Protein AF-A0A087L2G9-F1 (afdb_monomer_lite)

Foldseek 3Di:
DDPLLVVLLPDALVLLLQLLVCCLVPVASDPPDPDHRLVSNLSSLVSNCVHPVPVSLVSLVSLLPRDPRRDLQSVLVSLVVCCVPPVPVSVVSCVVCVVPRDPSNNVSVVVVVVVLCPPPVNVCVVVVVVVVVVVVVVVVVVVVD

Secondary structure (DSSP, 8-state):
--HHHHHHHTS-HHHHHHHHHHHHHHS-SSTT--S-HHHHHHHHHHHHHTT-HHHHHHHHHHHHH-SSS--HHHHHHHHHHHHHH-HHHHHHHHHHHGGG--HHHHHHHHHHHHHHHH-HHHHHHHHHHHHHHHHHHHHHHHHT-

pLDDT: mean 87.47, std 14.45, range [47.81, 98.44]

Sequence (145 aa):
MDELLSFYNKKSASDLIKHLDSFLDNGYLEENSFEYPNDEAFYCLLSLSSKDQKSFNIYNKKILDDKKFSSDYLKSTCLESLYFHDQREFFDYVNNNLRGMGAPTLSKFLDILIFISTEESVREFFVNNQYSINKKVQMLKKISR

Structure (mmCIF, N/CA/C/O backbone):
data_AF-A0A087L2G9-F1
#
_entry.id   AF-A0A087L2G9-F1
#
loop_
_atom_site.group_PDB
_atom_site.id
_atom_site.type_symbol
_atom_site.label_atom_id
_atom_site.label_alt_id
_atom_site.label_comp_id
_atom_site.label_asym_id
_atom_site.label_entity_id
_atom_site.label_seq_id
_atom_site.pdbx_PDB_ins_code
_atom_site.Cartn_x
_atom_site.Cartn_y
_atom_site.Cartn_z
_atom_site.occupancy
_atom_site.B_iso_or_equiv
_atom_site.auth_seq_id
_atom_site.auth_comp_id
_atom_site.auth_asym_id
_atom_site.auth_atom_id
_atom_site.pdbx_PDB_model_num
ATOM 1 N N . MET A 1 1 ? 16.934 16.246 -3.114 1.00 54.00 1 MET A N 1
ATOM 2 C CA . MET A 1 1 ? 15.638 15.741 -3.612 1.00 54.00 1 MET A CA 1
ATOM 3 C C . MET A 1 1 ? 15.910 14.333 -4.085 1.00 54.00 1 MET A C 1
ATOM 5 O O . MET A 1 1 ? 16.899 14.171 -4.783 1.00 54.00 1 MET A O 1
ATOM 9 N N . ASP A 1 2 ? 15.136 13.355 -3.626 1.00 81.38 2 ASP A N 1
ATOM 10 C CA . ASP A 1 2 ? 15.371 11.942 -3.935 1.00 81.38 2 ASP A CA 1
ATOM 11 C C . ASP A 1 2 ? 15.306 11.695 -5.455 1.00 81.38 2 ASP A C 1
ATOM 13 O O . ASP A 1 2 ? 14.379 12.175 -6.123 1.00 81.38 2 ASP A O 1
ATOM 17 N N . GLU A 1 3 ? 16.316 11.026 -6.013 1.00 88.06 3 GLU A N 1
ATOM 18 C CA . GLU A 1 3 ? 16.450 10.802 -7.457 1.00 88.06 3 GLU A CA 1
ATOM 19 C C . GLU A 1 3 ? 15.306 9.930 -7.990 1.00 88.06 3 GLU A C 1
ATOM 21 O O . GLU A 1 3 ? 14.757 10.230 -9.057 1.00 88.06 3 GLU A O 1
ATOM 26 N N . LEU A 1 4 ? 14.852 8.952 -7.197 1.00 88.81 4 LEU A N 1
ATOM 27 C CA . LEU A 1 4 ? 13.727 8.079 -7.539 1.00 88.81 4 LEU A CA 1
ATOM 28 C C . LEU A 1 4 ? 12.412 8.846 -7.604 1.00 88.81 4 LEU A C 1
ATOM 30 O O . LEU A 1 4 ? 11.654 8.727 -8.568 1.00 88.81 4 LEU A O 1
ATOM 34 N N . LEU A 1 5 ? 12.161 9.717 -6.627 1.00 90.31 5 LEU A N 1
ATOM 35 C CA . LEU A 1 5 ? 10.961 10.549 -6.635 1.00 90.31 5 LEU A CA 1
ATOM 36 C C . LEU A 1 5 ? 10.946 11.499 -7.844 1.00 90.31 5 LEU A C 1
ATOM 38 O O . LEU A 1 5 ? 9.906 11.706 -8.469 1.00 90.31 5 LEU A O 1
ATOM 42 N N . SER A 1 6 ? 12.099 12.071 -8.206 1.00 92.50 6 SER A N 1
ATOM 43 C CA . SER A 1 6 ? 12.229 12.911 -9.405 1.00 92.50 6 SER A CA 1
ATOM 44 C C . SER A 1 6 ? 11.961 12.124 -10.691 1.00 92.50 6 SER A C 1
ATOM 46 O O . SER A 1 6 ? 11.300 12.635 -11.601 1.00 92.50 6 SER A O 1
ATOM 48 N N . PHE A 1 7 ? 12.436 10.879 -10.766 1.00 93.50 7 PHE A N 1
ATOM 49 C CA . PHE A 1 7 ? 12.186 9.979 -11.888 1.00 93.50 7 PHE A CA 1
ATOM 50 C C . PHE A 1 7 ? 10.691 9.677 -12.050 1.00 93.50 7 PHE A C 1
ATOM 52 O O . PHE A 1 7 ? 10.121 9.963 -13.108 1.00 93.50 7 PHE A O 1
ATOM 59 N N . TYR A 1 8 ? 10.027 9.195 -10.996 1.00 95.12 8 TYR A N 1
ATOM 60 C CA . TYR A 1 8 ? 8.611 8.821 -11.055 1.00 95.12 8 TYR A CA 1
ATOM 61 C C . TYR A 1 8 ? 7.677 10.031 -11.219 1.00 95.12 8 TYR A C 1
ATOM 63 O O . TYR A 1 8 ? 6.667 9.947 -11.921 1.00 95.12 8 TYR A O 1
ATOM 71 N N . ASN A 1 9 ? 8.043 11.213 -10.714 1.00 95.12 9 ASN A N 1
ATOM 72 C CA . ASN A 1 9 ? 7.237 12.424 -10.904 1.00 95.12 9 ASN A CA 1
ATOM 73 C C . ASN A 1 9 ? 7.125 12.875 -12.368 1.00 95.12 9 ASN A C 1
ATOM 75 O O . ASN A 1 9 ? 6.142 13.537 -12.725 1.00 95.12 9 ASN A O 1
ATOM 79 N N . LYS A 1 10 ? 8.091 12.511 -13.221 1.00 96.06 10 LYS A N 1
ATOM 80 C CA . LYS A 1 10 ? 8.063 12.806 -14.664 1.00 96.06 10 LYS A CA 1
ATOM 81 C C . LYS A 1 10 ? 7.139 11.869 -15.446 1.00 96.06 10 LYS A C 1
ATOM 83 O O . LYS A 1 10 ? 6.770 12.198 -16.570 1.00 96.06 10 LYS A O 1
ATOM 88 N N . LYS A 1 11 ? 6.765 10.720 -14.876 1.00 96.50 11 LYS A N 1
ATOM 89 C CA . LYS A 1 11 ? 5.900 9.728 -15.524 1.00 96.50 11 LYS A CA 1
ATOM 90 C C . LYS A 1 11 ? 4.436 10.187 -15.518 1.00 96.50 11 LYS A C 1
ATOM 92 O O . LYS A 1 11 ? 3.995 10.951 -14.650 1.00 96.50 11 LYS A O 1
ATOM 97 N N . SER A 1 12 ? 3.672 9.720 -16.504 1.00 98.12 12 SER A N 1
ATOM 98 C CA . SER A 1 12 ? 2.218 9.908 -16.534 1.00 98.12 12 SER A CA 1
ATOM 99 C C . SER A 1 12 ? 1.528 8.976 -15.528 1.00 98.12 12 SER A C 1
ATOM 101 O O . SER A 1 12 ? 2.100 7.964 -15.128 1.00 98.12 12 SER A O 1
ATOM 103 N N . ALA A 1 13 ? 0.280 9.270 -15.146 1.00 97.94 13 ALA A N 1
ATOM 104 C CA . ALA A 1 13 ? -0.486 8.373 -14.273 1.00 97.94 13 ALA A CA 1
ATOM 105 C C . ALA A 1 13 ? -0.615 6.959 -14.870 1.00 97.94 13 ALA A C 1
ATOM 107 O O . ALA A 1 13 ? -0.444 5.975 -14.159 1.00 97.94 13 ALA A O 1
ATOM 108 N N . SER A 1 14 ? -0.835 6.847 -16.186 1.00 98.25 14 SER A N 1
ATOM 109 C CA . SER A 1 14 ? -0.918 5.550 -16.865 1.00 98.25 14 SER A CA 1
ATOM 110 C C . SER A 1 14 ? 0.393 4.769 -16.846 1.00 98.25 14 SER A C 1
ATOM 112 O O . SER A 1 14 ? 0.358 3.544 -16.791 1.00 98.25 14 SER A O 1
ATOM 114 N N . ASP A 1 15 ? 1.543 5.446 -16.885 1.00 98.06 15 ASP A N 1
ATOM 115 C CA . ASP A 1 15 ? 2.839 4.765 -16.802 1.00 98.06 15 ASP A CA 1
ATOM 116 C C . ASP A 1 15 ? 3.104 4.272 -15.379 1.00 98.06 15 ASP A C 1
ATOM 118 O O . ASP A 1 15 ? 3.505 3.129 -15.195 1.00 98.06 15 ASP A O 1
ATOM 122 N N . LEU A 1 16 ? 2.804 5.094 -14.367 1.00 98.44 16 LEU A N 1
ATOM 123 C CA . LEU A 1 16 ? 2.916 4.701 -12.958 1.00 98.44 16 LEU A CA 1
ATOM 124 C C . LEU A 1 16 ? 2.052 3.472 -12.641 1.00 98.44 16 LEU A C 1
ATOM 126 O O . LEU A 1 16 ? 2.508 2.550 -11.973 1.00 98.44 16 LEU A O 1
ATOM 130 N N . ILE A 1 17 ? 0.829 3.428 -13.173 1.00 98.44 17 ILE A N 1
ATOM 131 C CA . ILE A 1 17 ? -0.076 2.276 -13.058 1.00 98.44 17 ILE A CA 1
ATOM 132 C C . ILE A 1 17 ? 0.566 1.012 -13.646 1.00 98.44 17 ILE A C 1
ATOM 134 O O . ILE A 1 17 ? 0.591 -0.016 -12.977 1.00 98.44 17 ILE A O 1
ATOM 138 N N . LYS A 1 18 ? 1.157 1.091 -14.848 1.00 98.25 18 LYS A N 1
ATOM 139 C CA . LYS A 1 18 ? 1.849 -0.054 -15.468 1.00 98.25 18 LYS A CA 1
ATOM 140 C C . LYS A 1 18 ? 3.025 -0.551 -14.628 1.00 98.25 18 LYS A C 1
ATOM 142 O O . LYS A 1 18 ? 3.210 -1.758 -14.506 1.00 98.25 18 LYS A O 1
ATOM 147 N N . HIS A 1 19 ? 3.807 0.359 -14.048 1.00 97.94 19 HIS A N 1
ATOM 148 C CA . HIS A 1 19 ? 4.914 -0.018 -13.168 1.00 97.94 19 HIS A CA 1
ATOM 149 C C . HIS A 1 19 ? 4.418 -0.724 -11.899 1.00 97.94 19 HIS A C 1
ATOM 151 O O . HIS A 1 19 ? 4.982 -1.742 -11.507 1.00 97.94 19 HIS A O 1
ATOM 157 N N . LEU A 1 20 ? 3.336 -0.236 -11.286 1.00 98.31 20 LEU A N 1
ATOM 158 C CA . LEU A 1 20 ? 2.748 -0.869 -10.101 1.00 98.31 20 LEU A CA 1
ATOM 159 C C . LEU A 1 20 ? 2.082 -2.215 -10.412 1.00 98.31 20 LEU A C 1
ATOM 161 O O . LEU A 1 20 ? 2.140 -3.118 -9.581 1.00 98.31 20 LEU A O 1
ATOM 165 N N . ASP A 1 21 ? 1.481 -2.379 -11.593 1.00 98.19 21 ASP A N 1
ATOM 166 C CA . ASP A 1 21 ? 1.007 -3.691 -12.047 1.00 98.19 21 ASP A CA 1
ATOM 167 C C . ASP A 1 21 ? 2.181 -4.665 -12.211 1.00 98.19 21 ASP A C 1
ATOM 169 O O . ASP A 1 21 ? 2.136 -5.762 -11.658 1.00 98.19 21 ASP A O 1
ATOM 173 N N . SER A 1 22 ? 3.280 -4.241 -12.853 1.00 97.88 22 SER A N 1
ATOM 174 C CA . SER A 1 22 ? 4.496 -5.064 -12.944 1.00 97.88 22 SER A CA 1
ATOM 175 C C . SER A 1 22 ? 5.034 -5.445 -11.566 1.00 97.88 22 SER A C 1
ATOM 177 O O . SER A 1 22 ? 5.431 -6.589 -11.359 1.00 97.88 22 SER A O 1
ATOM 179 N N . PHE A 1 23 ? 5.018 -4.523 -10.603 1.00 98.19 23 PHE A N 1
ATOM 180 C CA . PHE A 1 23 ? 5.453 -4.819 -9.242 1.00 98.19 23 PHE A CA 1
ATOM 181 C C . PHE A 1 23 ? 4.604 -5.918 -8.591 1.00 98.19 23 PHE A C 1
ATOM 183 O O . PHE A 1 23 ? 5.152 -6.846 -8.001 1.00 98.19 23 PHE A O 1
ATOM 190 N N . LEU A 1 24 ? 3.279 -5.846 -8.724 1.00 97.56 24 LEU A N 1
ATOM 191 C CA . LEU A 1 24 ? 2.368 -6.836 -8.142 1.00 97.56 24 LEU A CA 1
ATOM 192 C C . LEU A 1 24 ? 2.442 -8.200 -8.845 1.00 97.56 24 LEU A C 1
ATOM 194 O O . LEU A 1 24 ? 2.249 -9.231 -8.197 1.00 97.56 24 LEU A O 1
ATOM 198 N N . ASP A 1 25 ? 2.745 -8.215 -10.142 1.00 96.94 25 ASP A N 1
ATOM 199 C CA . ASP A 1 25 ? 2.833 -9.446 -10.928 1.00 96.94 25 ASP A CA 1
ATOM 200 C C . ASP A 1 25 ? 4.210 -10.119 -10.819 1.00 96.94 25 ASP A C 1
ATOM 202 O O . ASP A 1 25 ? 4.293 -11.348 -10.717 1.00 96.94 25 ASP A O 1
ATOM 206 N N . ASN A 1 26 ? 5.284 -9.323 -10.796 1.00 96.94 26 ASN A N 1
ATOM 207 C CA . ASN A 1 26 ? 6.661 -9.790 -10.987 1.00 96.94 26 ASN A CA 1
ATOM 208 C C . ASN A 1 26 ? 7.604 -9.485 -9.811 1.00 96.94 26 ASN A C 1
ATOM 210 O O . ASN A 1 26 ? 8.712 -10.017 -9.765 1.00 96.94 26 ASN A O 1
ATOM 214 N N . GLY A 1 27 ? 7.204 -8.626 -8.872 1.00 95.75 27 GLY A N 1
ATOM 215 C CA . GLY A 1 27 ? 8.046 -8.179 -7.760 1.00 95.75 27 GLY A CA 1
ATOM 216 C C . GLY A 1 27 ? 9.052 -7.079 -8.115 1.00 95.75 27 GLY A C 1
ATOM 217 O O . GLY A 1 27 ? 9.886 -6.749 -7.276 1.00 95.75 27 GLY A O 1
ATOM 218 N N . TYR A 1 28 ? 8.977 -6.500 -9.319 1.00 96.31 28 TYR A N 1
ATOM 219 C CA . TYR A 1 28 ? 9.804 -5.374 -9.775 1.00 96.31 28 TYR A CA 1
ATOM 220 C C . TYR A 1 28 ? 9.012 -4.398 -10.659 1.00 96.31 28 TYR A C 1
ATOM 222 O O . TYR A 1 28 ? 8.078 -4.795 -11.361 1.00 96.31 28 TYR A O 1
ATOM 230 N N . LEU A 1 29 ? 9.395 -3.115 -10.649 1.00 96.69 29 LEU A N 1
ATOM 231 C CA . LEU A 1 29 ? 8.761 -2.071 -11.471 1.00 96.69 29 LEU A CA 1
ATOM 232 C C . LEU A 1 29 ? 9.371 -2.002 -12.872 1.00 96.69 29 LEU A C 1
ATOM 234 O O . LEU A 1 29 ? 8.650 -1.782 -13.846 1.00 96.69 29 LEU A O 1
ATOM 238 N N . GLU A 1 30 ? 10.687 -2.193 -12.960 1.00 94.38 30 GLU A N 1
ATOM 239 C CA . GLU A 1 30 ? 11.440 -2.352 -14.201 1.00 94.38 30 GLU A CA 1
ATOM 240 C C . GLU A 1 30 ? 12.445 -3.500 -14.044 1.00 94.38 30 GLU A C 1
ATOM 242 O O . GLU A 1 30 ? 13.166 -3.574 -13.054 1.00 94.38 30 GLU A O 1
ATOM 247 N N . GLU A 1 31 ? 12.499 -4.401 -15.028 1.00 92.19 31 GLU A N 1
ATOM 248 C CA . GLU A 1 31 ? 13.316 -5.628 -14.975 1.00 92.19 31 GLU A CA 1
ATOM 249 C C . GLU A 1 31 ? 14.819 -5.341 -14.841 1.00 92.19 31 GLU A C 1
ATOM 251 O O . GLU A 1 31 ? 15.550 -6.089 -14.200 1.00 92.19 31 GLU A O 1
ATOM 256 N N . ASN A 1 32 ? 15.274 -4.230 -15.426 1.00 92.62 32 ASN A N 1
ATOM 257 C CA . ASN A 1 32 ? 16.679 -3.823 -15.434 1.00 92.62 32 ASN A CA 1
ATOM 258 C C . ASN A 1 32 ? 17.007 -2.776 -14.358 1.00 92.62 32 ASN A C 1
ATOM 260 O O . ASN A 1 32 ? 18.052 -2.128 -14.437 1.00 92.62 32 ASN A O 1
ATOM 264 N N . SER A 1 33 ? 16.108 -2.562 -13.394 1.00 91.69 33 SER A N 1
ATOM 265 C CA . SER A 1 33 ? 16.370 -1.662 -12.275 1.00 91.69 33 SER A CA 1
ATOM 266 C C . SER A 1 33 ? 17.400 -2.271 -11.323 1.00 91.69 33 SER A C 1
ATOM 268 O O . SER A 1 33 ? 17.367 -3.464 -11.024 1.00 91.69 33 SER A O 1
ATOM 270 N N . PHE A 1 34 ? 18.315 -1.435 -10.832 1.00 91.69 34 PHE A N 1
ATOM 271 C CA . PHE A 1 34 ? 19.268 -1.803 -9.779 1.00 91.69 34 PHE A CA 1
ATOM 272 C C . PHE A 1 34 ? 18.787 -1.389 -8.381 1.00 91.69 34 PHE A C 1
ATOM 274 O O . PHE A 1 34 ? 19.482 -1.633 -7.395 1.00 91.69 34 PHE A O 1
ATOM 281 N N . GLU A 1 35 ? 17.622 -0.752 -8.303 1.00 93.50 35 GLU A N 1
ATOM 282 C CA . GLU A 1 35 ? 17.044 -0.220 -7.074 1.00 93.50 35 GLU A CA 1
ATOM 283 C C . GLU A 1 35 ? 16.217 -1.283 -6.349 1.00 93.50 35 GLU A C 1
ATOM 285 O O . GLU A 1 35 ? 15.795 -2.287 -6.929 1.00 93.50 35 GLU A O 1
ATOM 290 N N . TYR A 1 36 ? 15.968 -1.077 -5.054 1.00 94.19 36 TYR A N 1
ATOM 291 C CA . TYR A 1 36 ? 15.122 -1.994 -4.296 1.00 94.19 36 TYR A CA 1
ATOM 292 C C . TYR A 1 36 ? 13.655 -1.851 -4.734 1.00 94.19 36 TYR A C 1
ATOM 294 O O . TYR A 1 36 ? 13.075 -0.775 -4.571 1.00 94.19 36 TYR A O 1
ATOM 302 N N . PRO A 1 37 ? 12.986 -2.932 -5.187 1.00 95.81 37 PRO A N 1
ATOM 303 C CA . PRO A 1 37 ? 11.637 -2.830 -5.747 1.00 95.81 37 PRO A CA 1
ATOM 304 C C . PRO A 1 37 ? 10.584 -2.229 -4.815 1.00 95.81 37 PRO A C 1
ATOM 306 O O . PRO A 1 37 ? 9.644 -1.589 -5.273 1.00 95.81 37 PRO A O 1
ATOM 309 N N . ASN A 1 38 ? 10.722 -2.433 -3.502 1.00 96.12 38 ASN A N 1
ATOM 310 C CA . ASN A 1 38 ? 9.798 -1.867 -2.519 1.00 96.12 38 ASN A CA 1
ATOM 311 C C . ASN A 1 38 ? 9.966 -0.346 -2.373 1.00 96.12 38 ASN A C 1
ATOM 313 O O . ASN A 1 38 ? 8.967 0.355 -2.209 1.00 96.12 38 ASN A O 1
ATOM 317 N N . ASP A 1 39 ? 11.196 0.162 -2.475 1.00 94.88 39 ASP A N 1
ATOM 318 C CA . ASP A 1 39 ? 11.477 1.600 -2.422 1.00 94.88 39 ASP A CA 1
ATOM 319 C C . ASP A 1 39 ? 10.976 2.268 -3.705 1.00 94.88 39 ASP A C 1
ATOM 321 O O . ASP A 1 39 ? 10.286 3.288 -3.673 1.00 94.88 39 ASP A O 1
ATOM 325 N N . GLU A 1 40 ? 11.219 1.630 -4.848 1.00 96.25 40 GLU A N 1
ATOM 326 C CA . GLU A 1 40 ? 10.664 2.065 -6.125 1.00 96.25 40 GLU A CA 1
ATOM 327 C C . GLU A 1 40 ? 9.130 2.068 -6.126 1.00 96.25 40 GLU A C 1
ATOM 329 O O . GLU A 1 40 ? 8.518 3.050 -6.551 1.00 96.25 40 GLU A O 1
ATOM 334 N N . ALA A 1 41 ? 8.492 1.013 -5.605 1.00 97.62 41 ALA A N 1
ATOM 335 C CA . ALA A 1 41 ? 7.039 0.944 -5.458 1.00 97.62 41 ALA A CA 1
ATOM 336 C C . ALA A 1 41 ? 6.509 2.089 -4.587 1.00 97.62 41 ALA A C 1
ATOM 338 O O . ALA A 1 41 ? 5.510 2.718 -4.945 1.00 97.62 41 ALA A O 1
ATOM 339 N N . PHE A 1 42 ? 7.193 2.398 -3.481 1.00 96.75 42 PHE A N 1
ATOM 340 C CA . PHE A 1 42 ? 6.852 3.523 -2.614 1.00 96.75 42 PHE A CA 1
ATOM 341 C C . PHE A 1 42 ? 6.901 4.856 -3.371 1.00 96.75 42 PHE A C 1
ATOM 343 O O . PHE A 1 42 ? 5.920 5.605 -3.354 1.00 96.75 42 PHE A O 1
ATOM 350 N N . TYR A 1 43 ? 7.991 5.151 -4.085 1.00 96.81 43 TYR A N 1
ATOM 351 C CA . TYR A 1 43 ? 8.105 6.403 -4.839 1.00 96.81 43 TYR A CA 1
ATOM 352 C C . TYR A 1 43 ? 7.121 6.475 -6.008 1.00 96.81 43 TYR A C 1
ATOM 354 O O . TYR A 1 43 ? 6.539 7.532 -6.255 1.00 96.81 43 TYR A O 1
ATOM 362 N N . CYS A 1 44 ? 6.868 5.354 -6.681 1.00 97.62 44 CYS A N 1
ATOM 363 C CA . CYS A 1 44 ? 5.878 5.262 -7.746 1.00 97.62 44 CYS A CA 1
ATOM 364 C C . CYS A 1 44 ? 4.453 5.532 -7.224 1.00 97.62 44 CYS A C 1
ATOM 366 O O . CYS A 1 44 ? 3.715 6.322 -7.822 1.00 97.62 44 CYS A O 1
ATOM 368 N N . LEU A 1 45 ? 4.078 4.955 -6.074 1.00 97.19 45 LEU A N 1
ATOM 369 C CA . LEU A 1 45 ? 2.820 5.256 -5.374 1.00 97.19 45 LEU A CA 1
ATOM 370 C C . LEU A 1 45 ? 2.733 6.725 -4.962 1.00 97.19 45 LEU A C 1
ATOM 372 O O . LEU A 1 45 ? 1.704 7.367 -5.181 1.00 97.19 45 LEU A O 1
ATOM 376 N N . LEU A 1 46 ? 3.805 7.267 -4.383 1.00 95.44 46 LEU A N 1
ATOM 377 C CA . LEU A 1 46 ? 3.846 8.656 -3.940 1.00 95.44 46 LEU A CA 1
ATOM 378 C C . LEU A 1 46 ? 3.635 9.609 -5.121 1.00 95.44 46 LEU A C 1
ATOM 380 O O . LEU A 1 46 ? 2.810 10.519 -5.038 1.00 95.44 46 LEU A O 1
ATOM 384 N N . SER A 1 47 ? 4.292 9.363 -6.255 1.00 97.12 47 SER A N 1
ATOM 385 C CA . SER A 1 47 ? 4.058 10.116 -7.488 1.00 97.12 47 SER A CA 1
ATOM 386 C C . SER A 1 47 ? 2.625 9.962 -8.003 1.00 97.12 47 SER A C 1
ATOM 388 O O . SER A 1 47 ? 2.041 10.949 -8.462 1.00 97.12 47 SER A O 1
ATOM 390 N N . LEU A 1 48 ? 2.030 8.766 -7.899 1.00 97.69 48 LEU A N 1
ATOM 391 C CA . LEU A 1 48 ? 0.654 8.508 -8.334 1.00 97.69 48 LEU A CA 1
ATOM 392 C C . LEU A 1 48 ? -0.367 9.293 -7.501 1.00 97.69 48 LEU A C 1
ATOM 394 O O . LEU A 1 48 ? -1.321 9.814 -8.079 1.00 97.69 48 LEU A O 1
ATOM 398 N N . SER A 1 49 ? -0.139 9.453 -6.191 1.00 95.25 49 SER A N 1
ATOM 399 C CA . SER A 1 49 ? -1.035 10.210 -5.296 1.00 95.25 49 SER A CA 1
ATOM 400 C C . SER A 1 49 ? -1.321 11.630 -5.804 1.00 95.25 49 SER A C 1
ATOM 402 O O . SER A 1 49 ? -2.454 12.099 -5.764 1.00 95.25 49 SER A O 1
ATOM 404 N N . SER A 1 50 ? -0.314 12.284 -6.391 1.00 94.81 50 SER A N 1
ATOM 405 C CA . SER A 1 50 ? -0.429 13.649 -6.920 1.00 94.81 50 SER A CA 1
ATOM 406 C C . SER A 1 50 ? -1.115 13.752 -8.289 1.00 94.81 50 SER A C 1
ATOM 408 O O . SER A 1 50 ? -1.418 14.857 -8.740 1.00 94.81 50 SER A O 1
ATOM 410 N N . LYS A 1 51 ? -1.334 12.623 -8.978 1.00 97.19 51 LYS A N 1
ATOM 411 C CA . LYS A 1 51 ? -1.799 12.581 -10.377 1.00 97.19 51 LYS A CA 1
ATOM 412 C C . LYS A 1 51 ? -3.155 11.901 -10.536 1.00 97.19 51 LYS A C 1
ATOM 414 O O . LYS A 1 51 ? -3.953 12.333 -11.361 1.00 97.19 51 LYS A O 1
ATOM 419 N N . ASP A 1 52 ? -3.404 10.840 -9.777 1.00 97.25 52 ASP A N 1
ATOM 420 C CA . ASP A 1 52 ? -4.655 10.089 -9.797 1.00 97.25 52 ASP A CA 1
ATOM 421 C C . ASP A 1 52 ? -4.914 9.470 -8.418 1.00 97.25 52 ASP A C 1
ATOM 423 O O . ASP A 1 52 ? -4.508 8.345 -8.114 1.00 97.25 52 ASP A O 1
ATOM 427 N N . GLN A 1 53 ? -5.640 10.220 -7.587 1.00 94.06 53 GLN A N 1
ATOM 428 C CA . GLN A 1 53 ? -6.002 9.805 -6.234 1.00 94.06 53 GLN A CA 1
ATOM 429 C C . GLN A 1 53 ? -6.828 8.510 -6.216 1.00 94.06 53 GLN A C 1
ATOM 431 O O . GLN A 1 53 ? -6.701 7.702 -5.294 1.00 94.06 53 GLN A O 1
ATOM 436 N N . LYS A 1 54 ? -7.682 8.287 -7.224 1.00 95.19 54 LYS A N 1
ATOM 437 C CA . LYS A 1 54 ? -8.533 7.094 -7.274 1.00 95.19 54 LYS A CA 1
ATOM 438 C C . LYS A 1 54 ? -7.674 5.853 -7.481 1.00 95.19 54 LYS A C 1
ATOM 440 O O . LYS A 1 54 ? -7.827 4.879 -6.745 1.00 95.19 54 LYS A O 1
ATOM 445 N N . SER A 1 55 ? -6.765 5.899 -8.452 1.00 97.00 55 SER A N 1
ATOM 446 C CA . SER A 1 55 ? -5.831 4.800 -8.701 1.00 97.00 55 SER A CA 1
ATOM 447 C C . SER A 1 55 ? -4.872 4.614 -7.528 1.00 97.00 55 SER A C 1
ATOM 449 O O . SER A 1 55 ? -4.685 3.484 -7.088 1.00 97.00 55 SER A O 1
ATOM 451 N N . PHE A 1 56 ? -4.353 5.693 -6.938 1.00 96.31 56 PHE A N 1
ATOM 452 C CA . PHE A 1 56 ? -3.538 5.619 -5.722 1.00 96.31 56 PHE A CA 1
ATOM 453 C C . PHE A 1 56 ? -4.237 4.838 -4.597 1.00 96.31 56 PHE A C 1
ATOM 455 O O . PHE A 1 56 ? -3.658 3.903 -4.041 1.00 96.31 56 PHE A O 1
ATOM 462 N N . ASN A 1 57 ? -5.507 5.139 -4.306 1.00 93.94 57 ASN A N 1
ATOM 463 C CA . ASN A 1 57 ? -6.272 4.410 -3.289 1.00 93.94 57 ASN A CA 1
ATOM 464 C C . ASN A 1 57 ? -6.442 2.921 -3.644 1.00 93.94 57 ASN A C 1
ATOM 466 O O . ASN A 1 57 ? -6.354 2.064 -2.768 1.00 93.94 57 ASN A O 1
ATOM 470 N N . ILE A 1 58 ? -6.662 2.598 -4.924 1.00 95.81 58 ILE A N 1
ATOM 471 C CA . ILE A 1 58 ? -6.770 1.208 -5.395 1.00 95.81 58 ILE A CA 1
ATOM 472 C C . ILE A 1 58 ? -5.454 0.453 -5.175 1.00 95.81 58 ILE A C 1
ATOM 474 O O . ILE A 1 58 ? -5.476 -0.667 -4.666 1.00 95.81 58 ILE A O 1
ATOM 478 N N . TYR A 1 59 ? -4.311 1.046 -5.527 1.00 97.38 59 TYR A N 1
ATOM 479 C CA . TYR A 1 59 ? -3.020 0.366 -5.397 1.00 97.38 59 TYR A CA 1
ATOM 480 C C . TYR A 1 59 ? -2.562 0.215 -3.949 1.00 97.38 59 TYR A C 1
ATOM 482 O O . TYR A 1 59 ? -2.010 -0.831 -3.624 1.00 97.38 59 TYR A O 1
ATOM 490 N N . ASN A 1 60 ? -2.864 1.170 -3.062 1.00 96.44 60 ASN A N 1
ATOM 491 C CA . ASN A 1 60 ? -2.616 0.981 -1.627 1.00 96.44 60 ASN A CA 1
ATOM 492 C C . ASN A 1 60 ? -3.298 -0.290 -1.101 1.00 96.44 60 ASN A C 1
ATOM 494 O O . ASN A 1 60 ? -2.674 -1.069 -0.387 1.00 96.44 60 ASN A O 1
ATOM 498 N N . LYS A 1 61 ? -4.548 -0.549 -1.504 1.00 95.06 61 LYS A N 1
ATOM 499 C CA . LYS A 1 61 ? -5.260 -1.780 -1.124 1.00 95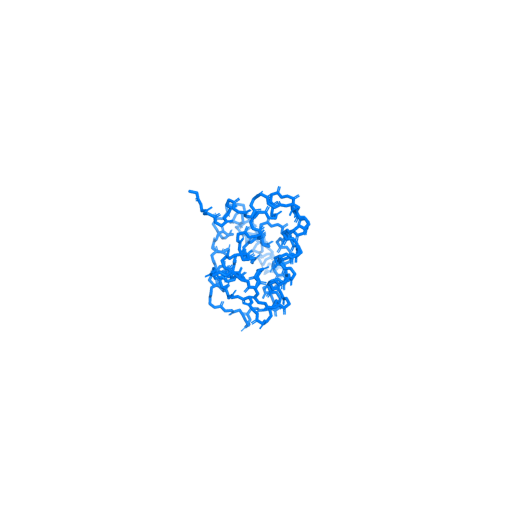.06 61 LYS A CA 1
ATOM 500 C C . LYS A 1 61 ? -4.636 -3.021 -1.742 1.00 95.06 61 LYS A C 1
ATOM 502 O O . LYS A 1 61 ? -4.374 -3.980 -1.030 1.00 95.06 61 LYS A O 1
ATOM 507 N N . LYS A 1 62 ? -4.353 -2.989 -3.050 1.00 96.56 62 LYS A N 1
ATOM 508 C CA . LYS A 1 62 ? -3.712 -4.119 -3.740 1.00 96.56 62 LYS A CA 1
ATOM 509 C C . LYS A 1 62 ? -2.394 -4.522 -3.065 1.00 96.56 62 LYS A C 1
ATOM 511 O O . LYS A 1 62 ? -2.135 -5.707 -2.920 1.00 96.56 62 LYS A O 1
ATOM 516 N N . ILE A 1 63 ? -1.591 -3.547 -2.640 1.00 97.06 63 ILE A N 1
ATOM 517 C CA . ILE A 1 63 ? -0.302 -3.772 -1.969 1.00 97.06 63 ILE A CA 1
ATOM 518 C C . ILE A 1 63 ? -0.486 -4.284 -0.537 1.00 97.06 63 ILE A C 1
ATOM 520 O O . ILE A 1 63 ? 0.244 -5.174 -0.104 1.00 97.06 63 ILE A O 1
ATOM 524 N N . LEU A 1 64 ? -1.474 -3.767 0.199 1.00 95.38 64 LEU A N 1
ATOM 525 C CA . LEU A 1 64 ? -1.838 -4.299 1.515 1.00 95.38 64 LEU A CA 1
ATOM 526 C C . LEU A 1 64 ? -2.232 -5.782 1.437 1.00 95.38 64 LEU A C 1
ATOM 528 O O . LEU A 1 64 ? -1.743 -6.595 2.227 1.00 95.38 64 LEU A O 1
ATOM 532 N N . ASP A 1 65 ? -3.054 -6.128 0.448 1.00 93.69 65 ASP A N 1
ATOM 533 C CA . ASP A 1 65 ? -3.565 -7.483 0.233 1.00 93.69 65 ASP A CA 1
ATOM 534 C C . ASP A 1 65 ? -2.549 -8.428 -0.434 1.00 93.69 65 ASP A C 1
ATOM 536 O O . ASP A 1 65 ? -2.737 -9.651 -0.414 1.00 93.69 65 ASP A O 1
ATOM 5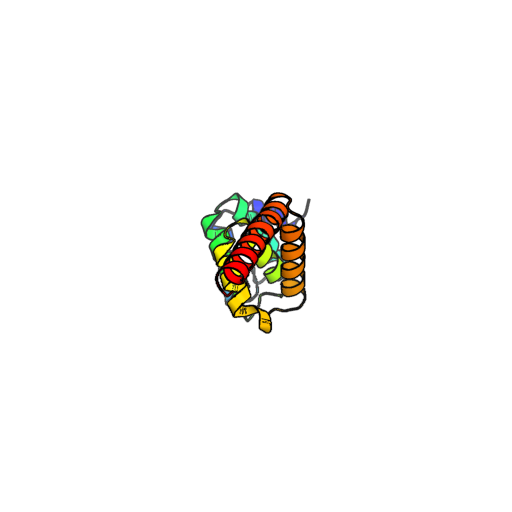40 N N . ASP A 1 66 ? -1.467 -7.898 -1.011 1.00 94.44 66 ASP A N 1
ATOM 541 C CA . ASP A 1 66 ? -0.441 -8.706 -1.662 1.00 94.44 66 ASP A CA 1
ATOM 542 C C . ASP A 1 66 ? 0.305 -9.577 -0.645 1.00 94.44 66 ASP A C 1
ATOM 544 O O . ASP A 1 66 ? 0.758 -9.127 0.405 1.00 94.44 66 ASP A O 1
ATOM 548 N N . LYS A 1 67 ? 0.465 -10.859 -0.962 1.00 89.94 67 LYS A N 1
ATOM 549 C CA . LYS A 1 67 ? 1.126 -11.841 -0.088 1.00 89.94 67 LYS A CA 1
ATOM 550 C C . LYS A 1 67 ? 2.492 -12.274 -0.605 1.00 89.94 67 LYS A C 1
ATOM 552 O O . LYS A 1 67 ? 3.117 -13.115 0.035 1.00 89.94 67 LYS A O 1
ATOM 557 N N . LYS A 1 68 ? 2.918 -11.776 -1.769 1.00 91.25 68 LYS A N 1
ATOM 558 C CA . LYS A 1 68 ? 4.087 -12.303 -2.478 1.00 91.25 68 LYS A CA 1
ATOM 559 C C . LYS A 1 68 ? 5.303 -11.400 -2.368 1.00 91.25 68 LYS A C 1
ATOM 561 O O . LYS A 1 68 ? 6.363 -11.880 -1.978 1.00 91.25 68 LYS A O 1
ATOM 566 N N . PHE A 1 69 ? 5.160 -10.132 -2.737 1.00 89.81 69 PHE A N 1
ATOM 567 C CA . PHE A 1 69 ? 6.305 -9.272 -3.050 1.00 89.81 69 PHE A CA 1
ATOM 568 C C . PHE A 1 69 ? 6.394 -8.048 -2.140 1.00 89.81 69 PHE A C 1
ATOM 570 O O . PHE A 1 69 ? 7.486 -7.552 -1.852 1.00 89.81 69 PHE A O 1
ATOM 577 N N . SER A 1 70 ? 5.247 -7.583 -1.655 1.00 85.62 70 SER A N 1
ATOM 578 C CA . SER A 1 70 ? 5.135 -6.385 -0.836 1.00 85.62 70 SER A CA 1
ATOM 579 C C . SER A 1 70 ? 5.690 -6.626 0.564 1.00 85.62 70 SER A C 1
ATOM 581 O O . SER A 1 70 ? 5.195 -7.470 1.315 1.00 85.62 70 SER A O 1
ATOM 583 N N . SER A 1 71 ? 6.705 -5.845 0.924 1.00 93.19 71 SER A N 1
ATOM 584 C CA . SER A 1 71 ? 7.297 -5.851 2.260 1.00 93.19 71 SER A CA 1
ATOM 585 C C . SER A 1 71 ? 6.344 -5.272 3.305 1.00 93.19 71 SER A C 1
ATOM 587 O O . SER A 1 71 ? 5.514 -4.409 3.012 1.00 93.19 71 SER A O 1
ATOM 589 N N . ASP A 1 72 ? 6.516 -5.676 4.565 1.00 94.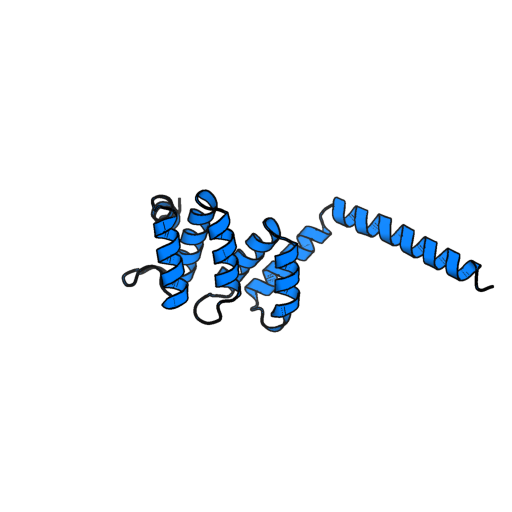25 72 ASP A N 1
ATOM 590 C CA . ASP A 1 72 ? 5.728 -5.118 5.668 1.00 94.25 72 ASP A CA 1
ATOM 591 C C . ASP A 1 72 ? 5.947 -3.610 5.859 1.00 94.25 72 ASP A C 1
ATOM 593 O O . ASP A 1 72 ? 5.056 -2.923 6.362 1.00 94.25 72 ASP A O 1
ATOM 597 N N . TYR A 1 73 ? 7.111 -3.088 5.456 1.00 94.88 73 TYR A N 1
ATOM 598 C CA . TYR A 1 73 ? 7.392 -1.652 5.463 1.00 94.88 73 TYR A CA 1
ATOM 599 C C . TYR A 1 73 ? 6.524 -0.913 4.447 1.00 94.88 73 TYR A C 1
ATOM 601 O O . TYR A 1 73 ? 5.800 0.002 4.837 1.00 94.88 73 TYR A O 1
ATOM 609 N N . LEU A 1 74 ? 6.514 -1.356 3.186 1.00 97.00 74 LEU A N 1
ATOM 610 C CA . LEU A 1 74 ? 5.657 -0.771 2.153 1.00 97.00 74 LEU A CA 1
ATOM 611 C C . LEU A 1 74 ? 4.175 -0.862 2.552 1.00 97.00 74 LEU A C 1
ATOM 613 O O . LEU A 1 74 ? 3.439 0.122 2.476 1.00 97.00 74 LEU A O 1
ATOM 617 N N . LYS A 1 75 ? 3.752 -2.016 3.082 1.00 97.25 75 LYS A N 1
ATOM 618 C CA . LYS A 1 75 ? 2.397 -2.202 3.616 1.00 97.25 75 LYS A CA 1
ATOM 619 C C . LYS A 1 75 ? 2.076 -1.255 4.764 1.00 97.25 75 LYS A C 1
ATOM 621 O O . LYS A 1 75 ? 0.958 -0.757 4.828 1.00 97.25 75 LYS A O 1
ATOM 626 N N . SER A 1 76 ? 3.028 -0.970 5.654 1.00 96.81 76 SER A N 1
ATOM 627 C CA . SER A 1 76 ? 2.803 -0.013 6.742 1.00 96.81 76 SER A CA 1
ATOM 628 C C . SER A 1 76 ? 2.476 1.385 6.204 1.00 96.81 76 SER A C 1
ATOM 630 O O . SER A 1 76 ? 1.539 2.022 6.680 1.00 96.81 76 SER A O 1
ATOM 632 N N . THR A 1 77 ? 3.157 1.828 5.147 1.00 95.88 77 THR A N 1
ATOM 633 C CA . THR A 1 77 ? 2.873 3.106 4.483 1.00 95.88 77 THR A CA 1
ATOM 634 C C . THR A 1 77 ? 1.511 3.100 3.786 1.00 95.88 77 THR A C 1
ATOM 636 O O . THR A 1 77 ? 0.761 4.078 3.862 1.00 95.88 77 THR A O 1
ATOM 639 N N . CYS A 1 78 ? 1.149 1.991 3.136 1.00 97.06 78 CYS A N 1
ATOM 640 C CA . CYS A 1 78 ? -0.170 1.851 2.523 1.00 97.06 78 CYS A CA 1
ATOM 641 C C . CYS A 1 78 ? -1.296 1.847 3.565 1.00 97.06 78 CYS A C 1
ATOM 643 O O . CYS A 1 78 ? -2.353 2.429 3.326 1.00 97.06 78 CYS A O 1
ATOM 645 N N . LEU A 1 79 ? -1.061 1.248 4.736 1.00 97.00 79 LEU A N 1
ATOM 646 C CA . LEU A 1 79 ? -2.008 1.238 5.849 1.00 97.00 79 LEU A CA 1
ATOM 647 C C . LEU A 1 79 ? -2.241 2.653 6.394 1.00 97.00 79 LEU A C 1
ATOM 649 O O . LEU A 1 79 ? -3.382 3.047 6.625 1.00 97.00 79 LEU A O 1
ATOM 653 N N . GLU A 1 80 ? -1.167 3.423 6.569 1.00 96.00 80 GLU A N 1
ATOM 654 C CA . GLU A 1 80 ? -1.243 4.829 6.972 1.00 96.00 80 GLU A CA 1
ATOM 655 C C . GLU A 1 80 ? -2.025 5.667 5.961 1.00 96.00 80 GLU A C 1
ATOM 657 O O . GLU A 1 80 ? -2.937 6.405 6.332 1.00 96.00 80 GLU A O 1
ATOM 662 N N . SER A 1 81 ? -1.726 5.497 4.672 1.00 94.38 81 SER A N 1
ATOM 663 C CA . SER A 1 81 ? -2.446 6.187 3.598 1.00 94.38 81 SER A CA 1
ATOM 664 C C . SER A 1 81 ? -3.935 5.831 3.603 1.00 94.38 81 SER A C 1
ATOM 666 O O . SER A 1 81 ? -4.784 6.708 3.452 1.00 94.38 81 SER A O 1
ATOM 668 N N . LEU A 1 82 ? -4.270 4.556 3.830 1.00 94.06 82 LEU A N 1
ATOM 669 C CA . LEU A 1 82 ? -5.655 4.103 3.918 1.00 94.06 82 LEU A CA 1
ATOM 670 C C . LEU A 1 82 ? -6.398 4.779 5.077 1.00 94.06 82 LEU A C 1
ATOM 672 O O . LEU A 1 82 ? -7.521 5.224 4.876 1.00 94.06 82 LEU A O 1
ATOM 676 N N . TYR A 1 83 ? -5.770 4.941 6.247 1.00 94.25 83 TYR A N 1
ATOM 677 C CA . TYR A 1 83 ? -6.383 5.648 7.378 1.00 94.25 83 TYR A CA 1
ATOM 678 C C . TYR A 1 83 ? -6.776 7.091 7.033 1.00 94.25 83 TYR A C 1
ATOM 680 O O . TYR A 1 83 ? -7.895 7.514 7.325 1.00 94.25 83 TYR A O 1
ATOM 688 N N . PHE A 1 84 ? -5.882 7.845 6.389 1.00 90.56 84 PHE A N 1
ATOM 689 C CA . PHE A 1 84 ? -6.137 9.252 6.067 1.00 90.56 84 PHE A CA 1
ATOM 690 C C . PHE A 1 84 ? -7.149 9.455 4.932 1.00 90.56 84 PHE A C 1
ATOM 692 O O . PHE A 1 84 ? -7.740 10.531 4.834 1.00 90.56 84 PHE A O 1
ATOM 699 N N . HIS A 1 85 ? -7.370 8.446 4.086 1.00 88.62 85 HIS A N 1
ATOM 700 C CA . HIS A 1 85 ? -8.277 8.551 2.941 1.00 88.62 85 HIS A CA 1
ATOM 701 C C . HIS A 1 85 ? -9.623 7.849 3.139 1.00 88.62 85 HIS A C 1
ATOM 703 O O . HIS A 1 85 ? -10.635 8.353 2.654 1.00 88.62 85 HIS A O 1
ATOM 709 N N . ASP A 1 86 ? -9.651 6.714 3.836 1.00 89.56 86 ASP A N 1
ATOM 710 C CA . ASP A 1 86 ? -10.859 5.943 4.126 1.00 89.56 86 ASP A CA 1
ATOM 711 C C . ASP A 1 86 ? -10.716 5.197 5.465 1.00 89.56 86 ASP A C 1
ATOM 713 O O . ASP A 1 86 ? -10.306 4.036 5.546 1.00 89.56 86 ASP A O 1
ATOM 717 N N . GLN A 1 87 ? -11.088 5.881 6.551 1.00 90.12 87 GLN A N 1
ATOM 718 C CA . GLN A 1 87 ? -11.023 5.320 7.903 1.00 90.12 87 GLN A CA 1
ATOM 719 C C . GLN A 1 87 ? -11.851 4.038 8.051 1.00 90.12 87 GLN A C 1
ATOM 721 O O . GLN A 1 87 ? -11.476 3.153 8.820 1.00 90.12 87 GLN A O 1
ATOM 726 N N . ARG A 1 88 ? -12.976 3.920 7.334 1.00 90.38 88 ARG A N 1
ATOM 727 C CA . ARG A 1 88 ? -13.836 2.738 7.431 1.00 90.38 88 ARG A CA 1
ATOM 728 C C . ARG A 1 88 ? -13.110 1.523 6.879 1.00 90.38 88 ARG A C 1
ATOM 730 O O . ARG A 1 88 ? -13.015 0.511 7.567 1.00 90.38 88 ARG A O 1
ATOM 737 N N . GLU A 1 89 ? -12.570 1.641 5.673 1.00 90.38 89 GLU A N 1
ATOM 738 C CA . GLU A 1 89 ? -11.815 0.551 5.060 1.00 90.38 89 GLU A CA 1
ATOM 739 C C . GLU A 1 89 ? -10.530 0.232 5.820 1.00 90.38 89 GLU A C 1
ATOM 741 O O . GLU A 1 89 ? -10.158 -0.935 5.915 1.00 90.38 89 GLU A O 1
ATOM 746 N N . PHE A 1 90 ? -9.883 1.234 6.419 1.00 93.62 90 PHE A N 1
ATOM 747 C CA . PHE A 1 90 ? -8.768 1.009 7.335 1.00 93.62 90 PHE A CA 1
ATOM 748 C C . PHE A 1 90 ? -9.169 0.098 8.503 1.00 93.62 90 PHE A C 1
ATOM 750 O O . PHE A 1 90 ? -8.508 -0.914 8.745 1.00 93.62 90 PHE A O 1
ATOM 757 N N . PHE A 1 91 ? -10.260 0.412 9.212 1.00 93.00 91 PHE A N 1
ATOM 758 C CA . PHE A 1 91 ? -10.707 -0.412 10.338 1.00 93.00 91 PHE A CA 1
ATOM 759 C C . PHE A 1 91 ? -11.162 -1.804 9.891 1.00 93.00 91 PHE A C 1
ATOM 761 O O . PHE A 1 91 ? -10.840 -2.787 10.564 1.00 93.00 91 PHE A O 1
ATOM 768 N N . ASP A 1 92 ? -11.842 -1.908 8.746 1.00 93.19 92 ASP A N 1
ATOM 769 C CA . ASP A 1 92 ? -12.239 -3.193 8.164 1.00 93.19 92 ASP A CA 1
ATOM 770 C C . ASP A 1 92 ? -11.004 -4.047 7.820 1.00 93.19 92 ASP A C 1
ATOM 772 O O . ASP A 1 92 ? -10.941 -5.228 8.177 1.00 93.19 92 ASP A O 1
ATOM 776 N N . TYR A 1 93 ? -9.981 -3.454 7.195 1.00 93.19 93 TYR A N 1
ATOM 777 C CA . TYR A 1 93 ? -8.724 -4.134 6.885 1.00 93.19 93 TYR A CA 1
ATOM 778 C C . TYR A 1 93 ? -8.012 -4.610 8.154 1.00 93.19 93 TYR A C 1
ATOM 780 O O . TYR A 1 93 ? -7.615 -5.777 8.229 1.00 93.19 93 TYR A O 1
ATOM 788 N N . VAL A 1 94 ? -7.878 -3.743 9.167 1.00 94.69 94 VAL A N 1
ATOM 789 C CA . VAL A 1 94 ? -7.220 -4.102 10.430 1.00 94.69 94 VAL A CA 1
ATOM 790 C C . VAL A 1 94 ? -7.948 -5.254 11.106 1.00 94.69 94 VAL A C 1
ATOM 792 O O . VAL A 1 94 ? -7.314 -6.246 11.463 1.00 94.69 94 VAL A O 1
ATOM 795 N N . ASN A 1 95 ? -9.271 -5.168 11.241 1.00 94.38 95 ASN A N 1
ATOM 796 C CA . ASN A 1 95 ? -10.063 -6.192 11.914 1.00 94.38 95 ASN A CA 1
ATOM 797 C C . ASN A 1 95 ? -9.916 -7.573 11.250 1.00 94.38 95 ASN A C 1
ATOM 799 O O . ASN A 1 95 ? -9.826 -8.590 11.938 1.00 94.38 95 ASN A O 1
ATOM 803 N N . ASN A 1 96 ? -9.828 -7.605 9.919 1.00 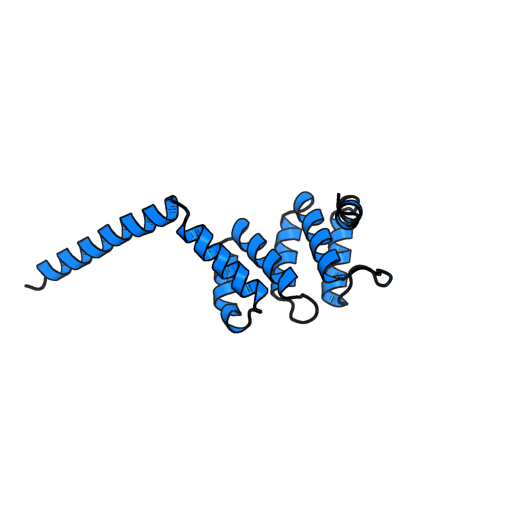94.56 96 ASN A N 1
ATOM 804 C CA . ASN A 1 96 ? -9.704 -8.848 9.160 1.00 94.56 96 ASN A CA 1
ATOM 805 C C . ASN A 1 96 ? -8.275 -9.414 9.129 1.00 94.56 96 ASN A C 1
ATOM 807 O O . ASN A 1 96 ? -8.108 -10.624 8.973 1.00 94.56 96 ASN A O 1
ATOM 811 N N . ASN A 1 97 ? -7.248 -8.573 9.294 1.00 93.75 97 ASN A N 1
ATOM 812 C CA . ASN A 1 97 ? -5.856 -8.963 9.045 1.00 93.75 97 ASN A CA 1
ATOM 813 C C . ASN A 1 97 ? -4.928 -8.861 10.263 1.00 93.75 97 ASN A C 1
ATOM 815 O O . ASN A 1 97 ? -3.782 -9.290 10.161 1.00 93.75 97 ASN A O 1
ATOM 819 N N . LEU A 1 98 ? -5.395 -8.372 11.421 1.00 91.94 98 LEU A N 1
ATOM 820 C CA . LEU A 1 98 ? -4.561 -8.060 12.596 1.00 91.94 98 LEU A CA 1
ATOM 821 C C . LEU A 1 98 ? -3.568 -9.171 12.977 1.00 91.94 98 LEU A C 1
ATOM 823 O O . LEU A 1 98 ? -2.415 -8.896 13.289 1.00 91.94 98 LEU A O 1
ATOM 827 N N . ARG A 1 99 ? -4.001 -10.437 12.935 1.00 91.12 99 ARG A N 1
ATOM 828 C CA . ARG A 1 99 ? -3.162 -11.592 13.310 1.00 91.12 99 ARG A CA 1
ATOM 829 C C . ARG A 1 99 ? -2.040 -11.897 12.315 1.00 91.12 99 ARG A C 1
ATOM 831 O O . ARG A 1 99 ? -1.084 -12.564 12.690 1.00 91.12 99 ARG A O 1
ATOM 838 N N . GLY A 1 100 ? -2.197 -11.480 11.062 1.00 89.88 100 GLY A N 1
ATOM 839 C CA . GLY A 1 100 ? -1.242 -11.710 9.979 1.00 89.88 100 GLY A CA 1
ATOM 840 C C . GLY A 1 100 ? -0.374 -10.496 9.658 1.00 89.88 100 GLY A C 1
ATOM 841 O O . GLY A 1 100 ? 0.411 -10.562 8.719 1.00 89.88 100 GLY A O 1
ATOM 842 N N . MET A 1 101 ? -0.522 -9.389 10.392 1.00 92.88 101 MET A N 1
ATOM 843 C CA . MET A 1 101 ? 0.283 -8.193 10.169 1.00 92.88 101 MET A CA 1
ATOM 844 C C . MET A 1 101 ? 1.721 -8.414 10.624 1.00 92.88 101 MET A C 1
ATOM 846 O O . MET A 1 101 ? 1.968 -8.837 11.754 1.00 92.88 101 MET A O 1
ATOM 850 N N . GLY A 1 102 ? 2.670 -8.060 9.762 1.00 93.75 102 GLY A N 1
ATOM 851 C CA . GLY A 1 102 ? 4.065 -7.967 10.152 1.00 93.75 102 GLY A CA 1
ATOM 852 C C . GLY A 1 102 ? 4.332 -6.799 11.100 1.00 93.75 102 GLY A C 1
ATOM 853 O O . GLY A 1 102 ? 3.526 -5.873 11.239 1.00 93.75 102 GLY A O 1
ATOM 854 N N . ALA A 1 103 ? 5.496 -6.832 11.752 1.00 95.88 103 ALA A N 1
ATOM 855 C CA . ALA A 1 103 ? 5.843 -5.879 12.805 1.00 95.88 103 ALA A CA 1
ATOM 856 C C . ALA A 1 103 ? 5.777 -4.399 12.360 1.00 95.88 103 ALA A C 1
ATOM 858 O O . ALA A 1 103 ? 5.178 -3.614 13.096 1.00 95.88 103 ALA A O 1
ATOM 859 N N . PRO A 1 104 ? 6.280 -3.991 11.173 1.00 96.50 104 PRO A N 1
ATOM 860 C CA . PRO A 1 104 ? 6.146 -2.604 10.715 1.00 96.50 104 PRO A CA 1
ATOM 861 C C . PRO A 1 104 ? 4.689 -2.152 10.543 1.00 96.50 104 PRO A C 1
ATOM 863 O O . PRO A 1 104 ? 4.317 -1.060 10.970 1.00 96.50 104 PRO A O 1
ATOM 866 N N . THR A 1 105 ? 3.837 -3.006 9.967 1.00 95.88 105 THR A N 1
ATOM 867 C CA . THR A 1 105 ? 2.411 -2.701 9.765 1.00 95.88 105 THR A CA 1
ATOM 868 C C . THR A 1 105 ? 1.674 -2.590 11.104 1.00 95.88 105 THR A C 1
ATOM 870 O O . THR A 1 105 ? 0.896 -1.658 11.305 1.00 95.88 105 THR A O 1
ATOM 873 N N . LEU A 1 106 ? 1.969 -3.485 12.055 1.00 96.12 106 LEU A N 1
ATOM 874 C CA . LEU A 1 106 ? 1.395 -3.433 13.400 1.00 96.12 106 LEU A CA 1
ATOM 875 C C . LEU A 1 106 ? 1.868 -2.198 14.180 1.00 96.12 106 LEU A C 1
ATOM 877 O O . LEU A 1 106 ? 1.058 -1.554 14.842 1.00 96.12 106 LEU A O 1
ATOM 881 N N . SER A 1 107 ? 3.153 -1.844 14.079 1.00 97.00 107 SER A N 1
ATOM 882 C CA . SER A 1 107 ? 3.692 -0.624 14.692 1.00 97.00 107 SER A CA 1
ATOM 883 C C . SER A 1 107 ? 2.949 0.604 14.179 1.00 97.00 107 SER A C 1
ATOM 885 O O . SER A 1 107 ? 2.476 1.406 14.977 1.00 97.00 107 SER A O 1
ATOM 887 N N . LYS A 1 108 ? 2.751 0.706 12.859 1.00 96.94 108 LYS A N 1
ATOM 888 C CA . LYS A 1 108 ? 2.012 1.825 12.273 1.00 96.94 108 LYS A CA 1
ATOM 889 C C . LYS A 1 108 ? 0.560 1.881 12.748 1.00 96.94 108 LYS A C 1
ATOM 891 O O . LYS A 1 108 ? 0.055 2.961 13.037 1.00 96.94 108 LYS A O 1
ATOM 896 N N . PHE A 1 109 ? -0.109 0.734 12.864 1.00 96.06 109 PHE A N 1
ATOM 897 C CA . PHE A 1 109 ? -1.451 0.679 13.443 1.00 96.06 109 PHE A CA 1
ATOM 898 C C . PHE A 1 109 ? -1.481 1.239 14.875 1.00 96.06 109 PHE A C 1
ATOM 900 O O . PHE A 1 109 ? -2.355 2.043 15.198 1.00 96.06 109 PHE A O 1
ATOM 907 N N . LEU A 1 110 ? -0.516 0.862 15.721 1.00 95.19 110 LEU A N 1
ATOM 908 C CA . LEU A 1 110 ? -0.408 1.383 17.088 1.00 95.19 110 LEU A CA 1
ATOM 909 C C . LEU A 1 110 ? -0.136 2.893 17.110 1.00 95.19 110 LEU A C 1
ATOM 911 O O . LEU A 1 110 ? -0.774 3.600 17.889 1.00 95.19 110 LEU A O 1
ATOM 915 N N . ASP A 1 111 ? 0.738 3.392 16.235 1.00 94.75 111 ASP A N 1
ATOM 916 C CA . ASP A 1 111 ? 1.002 4.829 16.100 1.00 94.75 111 ASP A CA 1
ATOM 917 C C . ASP A 1 111 ? -0.278 5.599 15.743 1.00 94.75 111 ASP A C 1
ATOM 919 O O . ASP A 1 111 ? -0.566 6.640 16.335 1.00 94.75 111 ASP A O 1
ATOM 923 N N . ILE A 1 112 ? -1.095 5.056 14.835 1.00 93.19 112 ILE A N 1
ATOM 924 C CA . ILE A 1 112 ? -2.393 5.637 14.460 1.00 93.19 112 ILE A CA 1
ATOM 925 C C . ILE A 1 112 ? -3.368 5.621 15.646 1.00 93.19 112 ILE A C 1
ATOM 927 O O . ILE A 1 112 ? -4.046 6.617 15.890 1.00 93.19 112 ILE A O 1
ATOM 931 N N . LEU A 1 113 ? -3.429 4.539 16.431 1.00 91.00 113 LEU A N 1
ATOM 932 C CA . LEU A 1 113 ? -4.259 4.504 17.643 1.00 91.00 113 LEU A CA 1
ATOM 933 C C . LEU A 1 113 ? -3.827 5.556 18.670 1.00 91.00 113 LEU A C 1
ATOM 935 O O . LEU A 1 113 ? -4.679 6.197 19.290 1.00 91.00 113 LEU A O 1
ATOM 939 N N . ILE A 1 114 ? -2.517 5.747 18.848 1.00 90.50 114 ILE A N 1
ATOM 940 C CA . ILE A 1 114 ? -1.975 6.787 19.727 1.00 90.50 114 ILE A CA 1
ATOM 941 C C . ILE A 1 114 ? -2.392 8.159 19.201 1.00 90.50 114 ILE A C 1
ATOM 943 O O . ILE A 1 114 ? -2.965 8.932 19.969 1.00 90.50 114 ILE A O 1
ATOM 947 N N . PHE A 1 115 ? -2.191 8.422 17.908 1.00 87.56 115 PHE A N 1
ATOM 948 C CA . PHE A 1 115 ? -2.599 9.662 17.248 1.00 87.56 115 PHE A CA 1
ATOM 949 C C . PHE A 1 115 ? -4.083 9.969 17.500 1.00 87.56 115 PHE A C 1
ATOM 951 O O . PHE A 1 115 ? -4.402 11.007 18.083 1.00 87.56 115 PHE A O 1
ATOM 958 N N . ILE A 1 116 ? -4.972 9.014 17.208 1.00 86.62 116 ILE A N 1
ATOM 959 C CA . ILE A 1 116 ? -6.418 9.108 17.467 1.00 86.62 116 ILE A CA 1
ATOM 960 C C . ILE A 1 116 ? -6.704 9.407 18.947 1.00 86.62 116 ILE A C 1
ATOM 962 O O . ILE A 1 116 ? -7.533 10.252 19.266 1.00 86.62 116 ILE A O 1
ATOM 966 N N . SER A 1 117 ? -6.016 8.740 19.879 1.00 80.25 117 SER A N 1
ATOM 967 C CA . SER A 1 117 ? -6.227 8.932 21.326 1.00 80.25 117 SER A CA 1
ATOM 968 C C . SER A 1 117 ? -5.768 10.301 21.849 1.00 80.25 117 SER A C 1
ATOM 970 O O . SER A 1 117 ? -6.154 10.728 22.947 1.00 80.25 117 SER A O 1
ATOM 972 N N . THR A 1 118 ? -4.909 10.979 21.088 1.00 80.56 118 THR A N 1
ATOM 973 C CA . THR A 1 118 ? -4.410 12.320 21.395 1.00 80.56 118 THR A CA 1
ATOM 974 C C . THR A 1 118 ? -5.209 13.424 20.718 1.00 80.56 118 THR A C 1
ATOM 976 O O . THR A 1 118 ? -5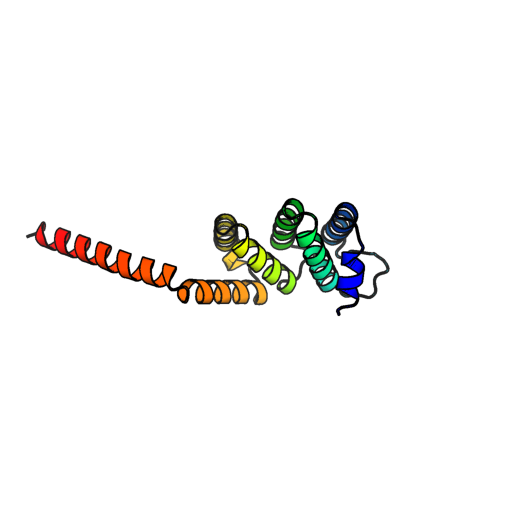.104 14.567 21.157 1.00 80.56 118 THR A O 1
ATOM 979 N N . GLU A 1 119 ? -6.051 13.104 19.730 1.00 74.88 119 GLU A N 1
ATOM 980 C CA . GLU A 1 119 ? -6.962 14.083 19.143 1.00 74.88 119 GLU A CA 1
ATOM 981 C C . GLU A 1 119 ? -8.011 14.528 20.170 1.00 74.88 119 GLU A C 1
ATOM 983 O O . GLU A 1 119 ? -8.743 13.729 20.763 1.00 74.88 119 GLU A O 1
ATOM 988 N N . GLU A 1 120 ? -8.074 15.839 20.395 1.00 66.56 120 GLU A N 1
ATOM 989 C CA . GLU A 1 120 ? -8.930 16.464 21.405 1.00 66.56 120 GLU A CA 1
ATOM 990 C C . GLU A 1 120 ? -10.417 16.170 21.155 1.00 66.56 120 GLU A C 1
ATOM 992 O O . GLU A 1 120 ? -11.147 15.862 22.091 1.00 66.56 120 GLU A O 1
ATOM 997 N N . SER A 1 121 ? -10.833 16.102 19.889 1.00 63.06 121 SER A N 1
ATOM 998 C CA . SER A 1 121 ? -12.183 15.709 19.458 1.00 63.06 121 SER A CA 1
ATOM 999 C C . SER A 1 121 ? -12.565 14.283 19.880 1.00 63.06 121 SER A C 1
ATOM 1001 O O . SER A 1 121 ? -13.701 14.022 20.288 1.00 63.06 121 SER A O 1
ATOM 1003 N N . VAL A 1 122 ? -11.618 13.345 19.826 1.00 60.78 122 VAL A N 1
ATOM 1004 C CA . VAL A 1 122 ? -11.822 11.948 20.223 1.00 60.78 122 VAL A CA 1
ATOM 1005 C C . VAL A 1 122 ? -11.817 11.832 21.744 1.00 60.78 122 VAL A C 1
ATOM 1007 O O . VAL A 1 122 ? -12.673 11.154 22.318 1.00 60.78 122 VAL A O 1
ATOM 1010 N N . ARG A 1 123 ? -10.918 12.554 22.422 1.00 59.22 123 ARG A N 1
ATOM 1011 C CA . ARG A 1 123 ? -10.932 12.669 23.888 1.00 59.22 123 ARG A CA 1
ATOM 1012 C C . ARG A 1 123 ? -12.251 13.242 24.394 1.00 59.22 123 ARG A C 1
ATOM 1014 O O . ARG A 1 123 ? -12.843 12.661 25.300 1.00 59.22 123 ARG A O 1
ATOM 1021 N N . GLU A 1 124 ? -12.748 14.316 23.789 1.00 60.88 124 GLU A N 1
ATOM 1022 C C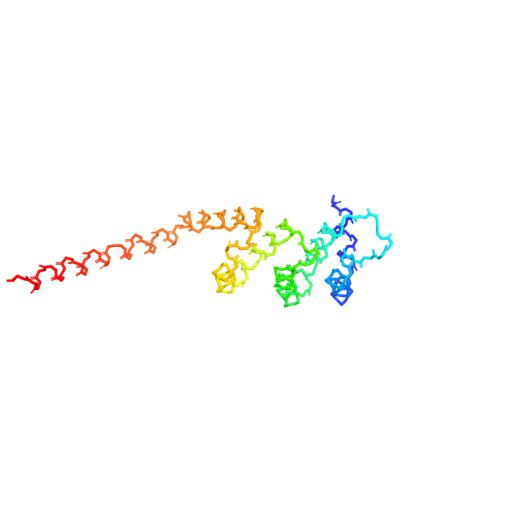A . GLU A 1 124 ? -14.048 14.906 24.112 1.00 60.88 124 GLU A CA 1
ATOM 1023 C C . GLU A 1 124 ? -15.193 13.924 23.854 1.00 60.88 124 GLU A C 1
ATOM 1025 O O . GLU A 1 124 ? -16.071 13.779 24.705 1.00 60.88 124 GLU A O 1
ATOM 1030 N N . PHE A 1 125 ? -15.174 13.184 22.741 1.00 63.38 125 PHE A N 1
ATOM 1031 C CA . PHE A 1 125 ? -16.159 12.134 22.473 1.00 63.38 125 PHE A CA 1
ATOM 1032 C C . PHE A 1 125 ? -16.162 11.056 23.567 1.00 63.38 125 PHE A C 1
ATOM 1034 O O . PHE A 1 125 ? -17.231 10.701 24.071 1.00 63.38 125 PHE A O 1
ATOM 1041 N N . PHE A 1 126 ? -14.998 10.544 23.977 1.00 59.31 126 PHE A N 1
ATOM 1042 C CA . PHE A 1 126 ? -14.920 9.527 25.029 1.00 59.31 126 PHE A CA 1
ATOM 1043 C C . PHE A 1 126 ? -15.326 10.077 26.398 1.00 59.31 126 PHE A C 1
ATOM 1045 O O . PHE A 1 126 ? -16.116 9.432 27.087 1.00 59.31 126 PHE A O 1
ATOM 1052 N N . VAL A 1 127 ? -14.885 11.281 26.770 1.00 63.41 127 VAL A N 1
ATOM 1053 C CA . VAL A 1 127 ? -15.271 11.936 28.031 1.00 63.41 127 VAL A CA 1
ATOM 1054 C C . VAL A 1 127 ? -16.785 12.171 28.075 1.00 63.41 127 VAL A C 1
ATOM 1056 O O . VAL A 1 127 ? -17.453 11.760 29.029 1.00 63.41 127 VAL A O 1
ATOM 1059 N N . ASN A 1 128 ? -17.366 12.745 27.021 1.00 57.50 128 ASN A N 1
ATOM 1060 C CA . ASN A 1 128 ? -18.793 13.068 26.963 1.00 57.50 128 ASN A CA 1
ATOM 1061 C C . ASN A 1 128 ? -19.683 11.810 26.927 1.00 57.50 128 ASN A C 1
ATOM 1063 O O . ASN A 1 128 ? -20.750 11.772 27.556 1.00 57.50 128 ASN A O 1
ATOM 1067 N N . ASN A 1 129 ? -19.240 10.742 26.257 1.00 57.69 129 ASN A N 1
ATOM 1068 C CA . ASN A 1 129 ? -19.971 9.473 26.243 1.00 57.69 129 ASN A CA 1
ATOM 1069 C C . ASN A 1 129 ? -19.818 8.680 27.545 1.00 57.69 129 ASN A C 1
ATOM 1071 O O . ASN A 1 129 ? -20.787 8.061 27.989 1.00 57.69 129 ASN A O 1
ATOM 1075 N N . GLN A 1 130 ? -18.665 8.740 28.215 1.00 57.81 130 GLN A N 1
ATOM 1076 C CA . GLN A 1 130 ? -18.468 8.103 29.519 1.00 57.81 130 GLN A CA 1
ATOM 1077 C C . GLN A 1 130 ? -19.387 8.724 30.584 1.00 57.81 130 GLN A C 1
ATOM 1079 O O . GLN A 1 130 ? -19.994 7.997 31.375 1.00 57.81 130 GLN A O 1
ATOM 1084 N N . TYR A 1 131 ? -19.603 10.046 30.545 1.00 53.47 131 TYR A N 1
ATOM 1085 C CA . TYR A 1 131 ? -20.618 10.721 31.365 1.00 53.47 131 TYR A CA 1
ATOM 1086 C C . TYR A 1 131 ? -22.045 10.231 31.069 1.00 53.47 131 TYR A C 1
ATOM 1088 O O . TYR A 1 131 ? -22.802 9.937 31.999 1.00 53.47 131 TYR A O 1
ATOM 1096 N N . SER A 1 132 ? -22.420 10.086 29.794 1.00 55.94 132 SER A N 1
ATOM 1097 C CA . SER A 1 132 ? -23.756 9.604 29.400 1.00 55.94 132 SER A CA 1
ATOM 1098 C C . SER A 1 132 ? -24.008 8.141 29.783 1.00 55.94 132 SER A C 1
ATOM 1100 O O . SER A 1 132 ? -25.100 7.801 30.252 1.00 55.94 132 SER A O 1
ATOM 1102 N N . ILE A 1 133 ? -22.998 7.278 29.647 1.00 58.88 133 ILE A N 1
ATOM 1103 C CA . ILE A 1 133 ? -23.060 5.869 30.056 1.00 58.88 133 ILE A CA 1
ATOM 1104 C C . ILE A 1 133 ? -23.193 5.768 31.579 1.00 58.88 133 ILE A C 1
ATOM 1106 O O . ILE A 1 133 ? -24.105 5.102 32.072 1.00 58.88 133 ILE A O 1
ATOM 1110 N N . ASN A 1 134 ? -22.366 6.493 32.336 1.00 58.84 134 ASN A N 1
ATOM 1111 C CA . ASN A 1 134 ? -22.428 6.492 33.799 1.00 58.84 134 ASN A CA 1
ATOM 1112 C C . ASN A 1 134 ? -23.777 7.009 34.321 1.00 58.84 134 ASN A C 1
ATOM 1114 O O . ASN A 1 134 ? -24.330 6.450 35.270 1.00 58.84 134 ASN A O 1
ATOM 1118 N N . LYS A 1 135 ? -24.361 8.018 33.664 1.00 57.94 135 LYS A N 1
ATOM 1119 C CA . LYS A 1 135 ? -25.688 8.546 34.006 1.00 57.94 135 LYS A CA 1
ATOM 1120 C C . LYS A 1 135 ? -26.802 7.525 33.735 1.00 57.94 135 LYS A C 1
ATOM 1122 O O . LYS A 1 135 ? -27.666 7.340 34.592 1.00 57.94 135 LYS A O 1
ATOM 1127 N N . LYS A 1 136 ? -26.759 6.807 32.604 1.00 57.62 136 LYS A N 1
ATOM 1128 C CA . LYS A 1 136 ? -27.697 5.702 32.310 1.00 57.62 136 LYS A CA 1
ATOM 1129 C C . LYS A 1 136 ? -27.570 4.558 33.318 1.00 57.62 136 LYS A C 1
ATOM 1131 O O . LYS A 1 136 ? -28.584 4.084 33.822 1.00 57.62 136 LYS A O 1
ATOM 1136 N N . VAL A 1 137 ? -26.349 4.161 33.675 1.00 62.72 137 VAL A N 1
ATOM 1137 C CA . VAL A 1 137 ? -26.101 3.113 34.681 1.00 62.72 137 VAL A CA 1
ATOM 1138 C C . VAL A 1 137 ? -26.629 3.525 36.060 1.00 62.72 137 VAL A C 1
ATOM 1140 O O . VAL A 1 137 ? -27.231 2.710 36.758 1.00 62.72 137 VAL A O 1
ATOM 1143 N N . GLN A 1 138 ? -26.465 4.790 36.458 1.00 56.78 138 GLN A N 1
ATOM 1144 C CA . GLN A 1 138 ? -27.027 5.300 37.713 1.00 56.78 138 GLN A CA 1
ATOM 1145 C C . GLN A 1 138 ? -28.562 5.372 37.705 1.00 56.78 138 GLN A C 1
ATOM 1147 O O . GLN A 1 138 ? -29.179 5.075 38.727 1.00 56.78 138 GLN A O 1
ATOM 1152 N N . MET A 1 139 ? -29.191 5.734 36.579 1.00 57.38 139 MET A N 1
ATOM 1153 C CA . MET A 1 139 ? -30.656 5.715 36.452 1.00 57.38 139 MET A CA 1
ATOM 1154 C C . MET A 1 139 ? -31.215 4.292 36.532 1.00 57.38 139 MET A C 1
ATOM 1156 O O . MET A 1 139 ? -32.171 4.057 37.265 1.00 57.38 139 MET A O 1
ATOM 1160 N N . LEU A 1 140 ? -30.584 3.329 35.857 1.00 56.12 140 LEU A N 1
ATOM 1161 C CA . LEU A 1 140 ? -30.996 1.923 35.906 1.00 56.12 140 LEU A CA 1
ATOM 1162 C C . LEU A 1 140 ? -30.892 1.346 37.327 1.00 56.12 140 LEU A C 1
ATOM 1164 O O . LEU A 1 140 ? -31.811 0.670 37.776 1.00 56.12 140 LEU A O 1
ATOM 1168 N N . LYS A 1 141 ? -29.841 1.703 38.079 1.00 59.66 141 LYS A N 1
ATOM 1169 C CA . LYS A 1 141 ? -29.689 1.328 39.499 1.00 59.66 141 LYS A CA 1
ATOM 1170 C C . LYS A 1 141 ? -30.732 1.959 40.433 1.00 59.66 141 LYS A C 1
ATOM 1172 O O . LYS A 1 141 ? -30.941 1.443 41.528 1.00 59.66 141 LYS A O 1
ATOM 1177 N N . LYS A 1 142 ? -31.352 3.082 40.044 1.00 57.62 142 LYS A N 1
ATOM 1178 C CA . LYS A 1 142 ? -32.431 3.737 40.809 1.00 57.62 142 LYS A CA 1
ATOM 1179 C C . LYS A 1 142 ? -33.813 3.148 40.527 1.00 57.62 142 LYS A C 1
ATOM 1181 O O . LYS A 1 142 ? -34.668 3.248 41.391 1.00 57.62 142 LYS A O 1
ATOM 1186 N N . ILE A 1 143 ? -34.022 2.562 39.349 1.00 60.91 143 ILE A N 1
ATOM 1187 C CA . ILE A 1 143 ? -35.290 1.920 38.958 1.00 60.91 143 ILE A CA 1
ATOM 1188 C C . ILE A 1 143 ? -35.386 0.490 39.523 1.00 60.91 143 ILE A C 1
ATOM 1190 O O . ILE A 1 143 ? -36.475 -0.042 39.687 1.00 60.91 143 ILE A O 1
ATOM 1194 N N . SER A 1 144 ? -34.250 -0.134 39.849 1.00 52.12 144 SER A N 1
ATOM 1195 C CA . SER A 1 144 ? -34.163 -1.499 40.384 1.00 52.12 144 SER A CA 1
ATOM 1196 C C . SER A 1 144 ? -34.217 -1.595 41.924 1.00 52.12 144 SER A C 1
ATOM 1198 O O . SER A 1 144 ? -33.669 -2.545 42.484 1.00 52.12 144 SER A O 1
ATOM 1200 N N . ARG A 1 145 ? -34.789 -0.604 42.615 1.00 47.81 145 ARG A N 1
ATOM 1201 C CA . ARG A 1 145 ? -35.052 -0.590 44.067 1.00 47.81 145 ARG A CA 1
ATOM 1202 C C . ARG A 1 145 ? -36.498 -0.196 44.307 1.00 47.81 145 ARG A C 1
ATOM 1204 O O . ARG A 1 145 ? -37.082 -0.764 45.250 1.00 47.81 145 ARG A O 1
#

Radius of gyration: 20.75 Å; chains: 1; bounding box: 55×29×61 Å